Protein AF-A0A0Q0SBB6-F1 (afdb_monomer_lite)

Secondary structure (DSSP, 8-state):
-HHHHHHHHTT--S-HHHHHHHHHHHHHHHHHHHHHHHHHHHHHH-SSGGGTS---SSTTHHHHHHHHHHHHHHHHHHHHHHHHHHHHHHH--

Foldseek 3Di:
DVQLLVCVVVVVDDDPVVVLVVQLVVLLVVLLVVVVVLVVVQVVVPPPCPVPRPDPPDPCRSVVSSVVSSVCSVVCCVPCVVVVVVVSVVPPD

InterPro domains:
  IPR014509 Inner membrane protein YjdF-like [PF09997] (1-85)

Structure (mmCIF, N/CA/C/O backbone):
data_AF-A0A0Q0SBB6-F1
#
_entry.id   AF-A0A0Q0SBB6-F1
#
loop_
_atom_site.group_PDB
_atom_site.id
_atom_site.type_symbol
_atom_site.label_atom_id
_atom_site.label_alt_id
_atom_site.label_comp_id
_atom_site.label_asym_id
_atom_site.label_entity_id
_atom_site.label_seq_id
_atom_site.pdbx_PDB_ins_code
_atom_site.Cartn_x
_atom_site.Cartn_y
_atom_site.Cartn_z
_atom_site.occupancy
_atom_site.B_iso_or_equiv
_atom_site.auth_seq_id
_atom_site.auth_comp_id
_atom_site.auth_asym_id
_atom_site.auth_atom_id
_atom_site.pdbx_PDB_model_num
ATOM 1 N N . MET A 1 1 ? -5.112 4.192 2.957 1.00 85.56 1 MET A N 1
ATOM 2 C CA . MET A 1 1 ? -6.070 4.820 3.905 1.00 85.56 1 MET A CA 1
ATOM 3 C C . MET A 1 1 ? -7.112 5.730 3.244 1.00 85.56 1 MET A C 1
ATOM 5 O O . MET A 1 1 ? -8.218 5.806 3.764 1.00 85.56 1 MET A O 1
ATOM 9 N N . ILE A 1 2 ? -6.833 6.356 2.091 1.00 88.31 2 ILE A N 1
ATOM 10 C CA . ILE A 1 2 ? -7.812 7.202 1.369 1.00 88.31 2 ILE A CA 1
ATOM 11 C C . ILE A 1 2 ? -9.054 6.410 0.929 1.00 88.31 2 ILE A C 1
ATOM 13 O O . ILE A 1 2 ? -10.175 6.825 1.201 1.00 88.31 2 ILE A O 1
ATOM 17 N N . ILE A 1 3 ? -8.866 5.228 0.325 1.00 87.44 3 ILE A N 1
ATOM 18 C CA . ILE A 1 3 ? -9.975 4.333 -0.061 1.00 87.44 3 ILE A CA 1
ATOM 19 C C . ILE A 1 3 ? -10.859 4.022 1.153 1.00 87.44 3 ILE A C 1
ATOM 21 O O . ILE A 1 3 ? -12.082 4.098 1.072 1.00 87.44 3 ILE A O 1
ATOM 25 N N . ARG A 1 4 ? -10.234 3.752 2.308 1.00 88.69 4 ARG A N 1
ATOM 26 C CA . ARG A 1 4 ? -10.948 3.507 3.561 1.00 88.69 4 ARG A CA 1
ATOM 27 C C . ARG A 1 4 ? -11.825 4.700 3.958 1.00 88.69 4 ARG A C 1
ATOM 29 O O . ARG A 1 4 ? -12.987 4.532 4.306 1.00 88.69 4 ARG A O 1
ATOM 36 N N . GLU A 1 5 ? -11.287 5.911 3.868 1.00 88.94 5 GLU A N 1
ATOM 37 C CA . GLU A 1 5 ? -12.038 7.125 4.191 1.00 88.94 5 GLU A CA 1
ATOM 38 C C . GLU A 1 5 ? -13.244 7.327 3.272 1.00 88.94 5 GLU A C 1
ATOM 40 O O . GLU A 1 5 ? -14.357 7.556 3.748 1.00 88.94 5 GLU A O 1
ATOM 45 N N . LEU A 1 6 ? -13.029 7.211 1.958 1.00 87.56 6 LEU A N 1
ATOM 46 C CA . LEU A 1 6 ? -14.074 7.405 0.954 1.00 87.56 6 LEU A CA 1
ATOM 47 C C . LEU A 1 6 ? -15.250 6.458 1.185 1.00 87.56 6 LEU A C 1
ATOM 49 O O . LEU A 1 6 ? -16.401 6.885 1.142 1.00 87.56 6 LEU A O 1
ATOM 53 N N . PHE A 1 7 ? -14.970 5.191 1.476 1.00 85.62 7 PHE A N 1
ATOM 54 C CA . PHE A 1 7 ? -16.003 4.181 1.691 1.00 85.62 7 PHE A CA 1
ATOM 55 C C . PHE A 1 7 ? -16.801 4.412 2.977 1.00 85.62 7 PHE A C 1
ATOM 57 O O . PHE A 1 7 ? -18.021 4.242 2.959 1.00 85.62 7 PHE A O 1
ATOM 64 N N . ILE A 1 8 ? -16.140 4.832 4.065 1.00 86.62 8 ILE A N 1
ATOM 65 C CA . ILE A 1 8 ? -16.814 5.179 5.326 1.00 86.62 8 ILE A CA 1
ATOM 66 C C . ILE A 1 8 ? -17.734 6.383 5.107 1.00 86.62 8 ILE A C 1
ATOM 68 O O . ILE A 1 8 ? -18.924 6.310 5.410 1.00 86.62 8 ILE A O 1
ATOM 72 N N . ARG A 1 9 ? -17.225 7.463 4.499 1.00 85.38 9 ARG A N 1
ATOM 73 C CA . ARG A 1 9 ? -18.008 8.686 4.244 1.00 85.38 9 ARG A CA 1
ATOM 74 C C . ARG A 1 9 ? -19.178 8.456 3.285 1.00 85.38 9 ARG A C 1
ATOM 76 O O . ARG A 1 9 ? -20.237 9.053 3.447 1.00 85.38 9 ARG A O 1
ATOM 83 N N . LYS A 1 10 ? -19.006 7.593 2.282 1.00 86.50 10 LYS A N 1
ATOM 84 C CA . LYS A 1 10 ? -20.043 7.273 1.286 1.00 86.50 10 LYS A CA 1
ATOM 85 C C . LYS A 1 10 ? -20.991 6.147 1.722 1.00 86.50 10 LYS A C 1
ATOM 87 O O . LYS A 1 10 ? -21.890 5.819 0.956 1.00 86.50 10 LYS A O 1
ATOM 92 N N . LYS A 1 11 ? -20.822 5.577 2.927 1.00 82.38 11 LYS A N 1
ATOM 93 C CA . LYS A 1 11 ? -21.651 4.484 3.478 1.00 82.38 11 LYS A CA 1
ATOM 94 C C . LYS A 1 11 ? -21.807 3.301 2.508 1.00 82.38 11 LYS A C 1
ATOM 96 O O . LYS A 1 11 ? -22.890 2.745 2.365 1.00 82.38 11 LYS A O 1
ATOM 101 N N . VAL A 1 12 ? -20.722 2.929 1.822 1.00 78.69 12 VAL A N 1
ATOM 102 C CA . VAL A 1 12 ? -20.770 1.993 0.679 1.00 78.69 12 VAL A CA 1
ATOM 103 C C . VAL A 1 12 ? -21.094 0.553 1.108 1.00 78.69 12 VAL A C 1
ATOM 105 O O . VAL A 1 12 ? -21.679 -0.184 0.323 1.00 78.69 12 VAL A O 1
ATOM 108 N N . ILE A 1 13 ? -20.738 0.122 2.329 1.00 65.56 13 ILE A N 1
ATOM 109 C CA . ILE A 1 13 ? -20.921 -1.268 2.803 1.00 65.56 13 ILE A CA 1
ATOM 110 C C . ILE A 1 13 ? -21.155 -1.308 4.328 1.00 65.56 13 ILE A C 1
ATOM 112 O O . ILE A 1 13 ? -20.552 -0.534 5.066 1.00 65.56 13 ILE A O 1
ATOM 116 N N . SER A 1 14 ? -21.994 -2.243 4.804 1.00 68.56 14 SER A N 1
ATOM 117 C CA . SER A 1 14 ? -22.393 -2.388 6.221 1.00 68.56 14 SER A CA 1
ATOM 118 C C . SER A 1 14 ? -21.461 -3.247 7.101 1.00 68.56 14 SER A C 1
ATOM 120 O O . SER A 1 14 ? -21.542 -3.139 8.322 1.00 68.56 14 SER A O 1
ATOM 122 N N . ASN A 1 15 ? -20.614 -4.122 6.537 1.00 80.19 15 ASN A N 1
ATOM 123 C CA . ASN A 1 15 ? -19.746 -5.032 7.304 1.00 80.19 15 ASN A CA 1
ATOM 124 C C . ASN A 1 15 ? -18.271 -4.598 7.253 1.00 80.19 15 ASN A C 1
ATOM 126 O O . ASN A 1 15 ? -17.640 -4.600 6.195 1.00 80.19 15 ASN A O 1
ATOM 130 N N . GLN A 1 16 ? -17.707 -4.289 8.421 1.00 73.50 16 GLN A N 1
ATOM 131 C CA . GLN A 1 16 ? -16.361 -3.739 8.566 1.00 73.50 16 GLN A CA 1
ATOM 132 C C . GLN A 1 16 ? -15.231 -4.741 8.276 1.00 73.50 16 GLN A C 1
ATOM 134 O O . GLN A 1 16 ? -14.155 -4.341 7.836 1.00 73.50 16 GLN A O 1
ATOM 139 N N . SER A 1 17 ? -15.462 -6.042 8.472 1.00 77.06 17 SER A N 1
ATOM 140 C CA . SER A 1 17 ? -14.435 -7.059 8.203 1.00 77.06 17 SER A CA 1
ATOM 141 C C . SER A 1 17 ? -14.292 -7.324 6.700 1.00 77.06 17 SER A C 1
ATOM 143 O O . SER A 1 17 ? -13.186 -7.337 6.160 1.00 77.06 17 SER A O 1
ATO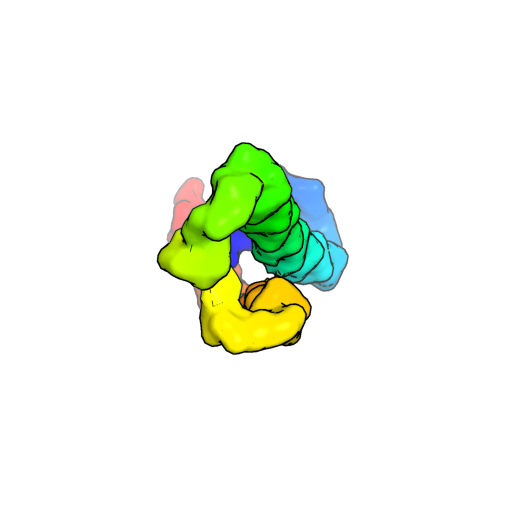M 145 N N . PHE A 1 18 ? -15.424 -7.409 5.992 1.00 83.88 18 PHE A N 1
ATOM 146 C CA . PHE A 1 18 ? -15.451 -7.513 4.528 1.00 83.88 18 PHE A CA 1
ATOM 147 C C . PHE A 1 18 ? -14.842 -6.272 3.854 1.00 83.88 18 PHE A C 1
ATOM 149 O O . PHE A 1 18 ? -14.170 -6.359 2.830 1.00 83.88 18 PHE A O 1
ATOM 156 N N . PHE A 1 19 ? -15.013 -5.111 4.480 1.00 84.75 19 PHE A N 1
ATOM 157 C CA . PHE A 1 19 ? -14.440 -3.858 4.018 1.00 84.75 19 PHE A CA 1
ATOM 158 C C . PHE A 1 19 ? -12.905 -3.827 4.060 1.00 84.75 19 PHE A C 1
ATOM 160 O O . PHE A 1 19 ? -12.270 -3.415 3.088 1.00 84.75 19 PHE A O 1
ATOM 167 N N . ASN A 1 20 ? -12.301 -4.301 5.151 1.00 88.75 20 ASN A N 1
ATOM 168 C CA . ASN A 1 20 ? -10.844 -4.380 5.261 1.00 88.75 20 ASN A CA 1
ATOM 169 C C . ASN A 1 20 ? -10.250 -5.303 4.187 1.00 88.75 20 ASN A C 1
ATOM 171 O O . ASN A 1 20 ? -9.230 -4.963 3.591 1.00 88.75 20 ASN A O 1
ATOM 175 N N . PHE A 1 21 ? -10.918 -6.422 3.892 1.00 90.19 21 PHE A N 1
ATOM 176 C CA . PHE A 1 21 ? -10.518 -7.329 2.816 1.00 90.19 21 PHE A CA 1
ATOM 177 C C . PHE A 1 21 ? -10.516 -6.635 1.446 1.00 90.19 21 PHE A C 1
ATOM 179 O O . PHE A 1 21 ? -9.509 -6.676 0.743 1.00 90.19 21 PHE A O 1
ATOM 186 N N . ILE A 1 22 ? -11.589 -5.911 1.103 1.00 91.25 22 ILE A N 1
ATOM 187 C CA . ILE A 1 22 ? -11.677 -5.164 -0.164 1.00 91.25 22 ILE A CA 1
ATOM 188 C C . ILE A 1 22 ? -10.546 -4.139 -0.292 1.00 91.25 22 ILE A C 1
ATOM 190 O O . ILE A 1 22 ? -9.961 -4.009 -1.363 1.00 91.25 22 ILE A O 1
ATOM 194 N N . ILE A 1 23 ? -10.209 -3.420 0.783 1.00 91.62 23 ILE A N 1
ATOM 195 C CA . ILE A 1 23 ? -9.117 -2.435 0.751 1.00 91.62 23 ILE A CA 1
ATOM 196 C C . ILE A 1 23 ? -7.783 -3.103 0.407 1.00 91.62 23 ILE A C 1
ATOM 198 O O . ILE A 1 23 ? -7.032 -2.569 -0.410 1.00 91.62 23 ILE A O 1
ATOM 202 N N . VAL A 1 24 ? -7.495 -4.262 1.005 1.00 94.19 24 VAL A N 1
ATOM 203 C CA . VAL A 1 24 ? -6.277 -5.028 0.705 1.00 94.19 24 VAL A CA 1
ATOM 204 C C . VAL A 1 24 ? -6.285 -5.495 -0.751 1.00 94.19 24 VAL A C 1
ATOM 206 O O . VAL A 1 24 ? -5.291 -5.298 -1.446 1.00 94.19 24 VAL A O 1
ATOM 209 N N . CYS A 1 25 ? -7.412 -6.014 -1.250 1.00 94.06 25 CYS A N 1
ATOM 210 C CA . CYS A 1 25 ? -7.551 -6.410 -2.654 1.00 94.06 25 CYS A CA 1
ATOM 211 C C . CYS A 1 25 ? -7.327 -5.244 -3.622 1.00 94.06 25 CYS A C 1
ATOM 213 O O . CYS A 1 25 ? -6.645 -5.419 -4.623 1.00 94.06 25 CYS A O 1
ATOM 215 N N . ILE A 1 26 ? -7.863 -4.055 -3.329 1.00 93.31 26 ILE A N 1
ATOM 216 C CA . ILE A 1 26 ? -7.651 -2.873 -4.175 1.00 93.31 26 ILE A CA 1
ATOM 217 C C . ILE A 1 26 ? -6.172 -2.468 -4.167 1.00 93.31 26 ILE A C 1
ATOM 219 O O . ILE A 1 26 ? -5.629 -2.151 -5.220 1.00 93.31 26 ILE A O 1
ATOM 223 N N . CYS A 1 27 ? -5.504 -2.500 -3.010 1.00 94.75 27 CYS A N 1
ATOM 224 C CA . CYS A 1 27 ? -4.079 -2.175 -2.928 1.00 94.75 27 CYS A CA 1
ATOM 225 C C . CYS A 1 27 ? -3.225 -3.145 -3.757 1.00 94.75 27 CYS A C 1
ATOM 227 O O . CYS A 1 27 ? -2.358 -2.709 -4.510 1.00 94.75 27 CYS A O 1
ATOM 229 N N . LEU A 1 28 ? -3.512 -4.446 -3.656 1.00 94.38 28 LEU A N 1
ATOM 230 C CA . LEU A 1 28 ? -2.850 -5.473 -4.455 1.00 94.38 28 LEU A CA 1
ATOM 231 C C . LEU A 1 28 ? -3.143 -5.303 -5.951 1.00 94.38 28 LEU A C 1
ATOM 233 O O . LEU A 1 28 ? -2.231 -5.395 -6.761 1.00 94.38 28 LEU A O 1
ATOM 237 N N . ALA A 1 29 ? -4.391 -5.009 -6.324 1.00 95.12 29 ALA A N 1
ATOM 238 C CA . ALA A 1 29 ? -4.773 -4.795 -7.717 1.00 95.12 29 ALA A CA 1
ATOM 239 C C . ALA A 1 29 ? -4.061 -3.584 -8.337 1.00 95.12 29 ALA A C 1
ATOM 241 O O . ALA A 1 29 ? -3.671 -3.645 -9.497 1.00 95.12 29 ALA A O 1
ATOM 242 N N . ILE A 1 30 ? -3.863 -2.502 -7.573 1.00 93.69 30 ILE A N 1
ATOM 243 C CA . ILE A 1 30 ? -3.097 -1.333 -8.029 1.00 93.69 30 ILE A CA 1
ATOM 244 C C . ILE A 1 30 ? -1.627 -1.705 -8.251 1.00 93.69 30 ILE A C 1
ATOM 246 O O . ILE A 1 30 ? -1.077 -1.350 -9.289 1.00 93.69 30 ILE A O 1
ATOM 250 N N . SER A 1 31 ? -1.012 -2.437 -7.315 1.00 93.19 31 SER A N 1
ATOM 251 C CA . SER A 1 31 ? 0.366 -2.922 -7.468 1.00 93.19 31 SER A CA 1
ATOM 252 C C . SER A 1 31 ? 0.498 -3.828 -8.697 1.00 93.19 31 SER A C 1
ATOM 254 O O . SER A 1 31 ? 1.290 -3.531 -9.580 1.00 93.19 31 SER A O 1
ATOM 256 N N . ALA A 1 32 ? -0.363 -4.838 -8.843 1.00 93.31 32 ALA A N 1
ATOM 257 C CA . ALA A 1 32 ? -0.354 -5.731 -10.002 1.00 93.31 32 ALA A CA 1
ATOM 258 C C . ALA A 1 32 ? -0.617 -5.005 -11.337 1.00 93.31 32 ALA A C 1
ATOM 260 O O . ALA A 1 32 ? -0.058 -5.370 -12.367 1.00 93.31 32 ALA A O 1
ATOM 261 N N . ALA A 1 33 ? -1.467 -3.973 -11.344 1.00 94.00 33 ALA A N 1
ATOM 262 C CA . ALA A 1 33 ? -1.712 -3.174 -12.541 1.00 94.00 33 ALA A CA 1
ATOM 263 C C . ALA A 1 33 ? -0.469 -2.384 -12.971 1.00 94.00 33 ALA A C 1
ATOM 265 O O . ALA A 1 33 ? -0.227 -2.257 -14.168 1.00 94.00 33 ALA A O 1
ATOM 266 N N . TYR A 1 34 ? 0.310 -1.876 -12.013 1.00 89.31 34 TYR A N 1
ATOM 267 C CA . TYR A 1 34 ? 1.574 -1.203 -12.298 1.00 89.31 34 TYR A CA 1
ATOM 268 C C . TYR A 1 34 ? 2.582 -2.176 -12.933 1.00 89.31 34 TYR A C 1
ATOM 270 O O . TYR A 1 34 ? 3.099 -1.882 -14.007 1.00 89.31 34 TYR A O 1
ATOM 278 N N . GLU A 1 35 ? 2.720 -3.388 -12.383 1.00 88.69 35 GLU A N 1
ATOM 279 C CA . GLU A 1 35 ? 3.553 -4.455 -12.968 1.00 88.69 35 GLU A CA 1
ATOM 280 C C . GLU A 1 35 ? 3.142 -4.817 -14.403 1.00 88.69 35 GLU A C 1
ATOM 282 O O . GLU A 1 35 ? 3.983 -5.006 -15.282 1.00 88.69 35 GLU A O 1
ATOM 287 N N . PHE A 1 36 ? 1.836 -4.890 -14.687 1.00 88.56 36 PHE A N 1
ATOM 288 C CA . PHE A 1 36 ? 1.366 -5.148 -16.052 1.00 88.56 36 PHE A CA 1
ATOM 289 C C . PHE A 1 36 ? 1.714 -4.021 -17.026 1.00 88.56 36 PHE A C 1
ATOM 291 O O . PHE A 1 36 ? 1.963 -4.299 -18.201 1.00 88.56 36 PHE A O 1
ATOM 298 N N . ILE A 1 37 ? 1.740 -2.769 -16.565 1.00 87.62 37 ILE A N 1
ATOM 299 C CA . ILE A 1 37 ? 2.173 -1.634 -17.386 1.00 87.62 37 ILE A CA 1
ATOM 300 C C . ILE A 1 37 ? 3.669 -1.753 -17.678 1.00 87.62 37 ILE A C 1
ATOM 302 O O . ILE A 1 37 ? 4.061 -1.609 -18.835 1.00 87.62 37 ILE A O 1
ATOM 306 N N . GLU A 1 38 ? 4.491 -2.065 -16.676 1.00 83.50 38 GLU A N 1
ATOM 307 C CA . GLU A 1 38 ? 5.932 -2.258 -16.871 1.00 83.50 38 GLU A CA 1
ATOM 308 C C . GLU A 1 38 ? 6.228 -3.412 -17.835 1.00 83.50 38 GLU A C 1
ATOM 310 O O . GLU A 1 38 ? 7.014 -3.257 -18.773 1.00 83.50 38 GLU A O 1
ATOM 315 N N . TRP A 1 39 ? 5.523 -4.536 -17.685 1.00 81.44 39 TRP A N 1
ATOM 316 C CA . TRP A 1 39 ? 5.614 -5.667 -18.607 1.00 81.44 39 TRP A CA 1
ATOM 317 C C . TRP A 1 39 ? 5.223 -5.285 -20.042 1.00 81.44 39 TRP A C 1
ATOM 319 O O . TRP A 1 39 ? 5.919 -5.636 -20.997 1.00 81.44 39 TRP A O 1
ATOM 329 N N . PHE A 1 40 ? 4.139 -4.524 -20.212 1.00 84.94 40 PHE A N 1
ATOM 330 C CA . PHE A 1 40 ? 3.701 -4.061 -21.527 1.00 84.94 40 PHE A CA 1
ATOM 331 C C . PHE A 1 40 ? 4.726 -3.122 -22.183 1.00 84.94 40 PHE A C 1
ATOM 333 O O . PHE A 1 40 ? 5.047 -3.287 -23.361 1.00 84.94 40 PHE A O 1
ATOM 340 N N . VAL A 1 41 ? 5.272 -2.164 -21.427 1.00 82.81 41 VAL A N 1
ATOM 341 C CA . VAL A 1 41 ? 6.306 -1.230 -21.906 1.00 82.81 41 VAL A CA 1
ATOM 342 C C . VAL A 1 41 ? 7.591 -1.972 -22.280 1.00 82.81 41 VAL A C 1
ATOM 344 O O . VAL A 1 41 ? 8.199 -1.657 -23.306 1.00 82.81 41 VAL A O 1
ATOM 347 N N . SER A 1 42 ? 7.971 -2.987 -21.499 1.00 77.38 42 SER A N 1
ATOM 348 C CA . SER A 1 42 ? 9.126 -3.846 -21.777 1.00 77.38 42 SER A CA 1
ATOM 349 C C . SER A 1 42 ? 9.005 -4.537 -23.138 1.00 77.38 42 SER A C 1
ATOM 351 O O . SER A 1 42 ? 9.910 -4.429 -23.967 1.00 77.38 42 SER A O 1
ATOM 353 N N . ILE A 1 43 ? 7.852 -5.155 -23.420 1.00 81.75 43 ILE A N 1
ATOM 354 C CA . ILE A 1 43 ? 7.588 -5.797 -24.717 1.00 81.75 43 ILE A CA 1
ATOM 355 C C . ILE A 1 43 ? 7.570 -4.768 -25.854 1.00 81.75 43 ILE A C 1
ATOM 357 O O . ILE A 1 43 ? 8.091 -5.035 -26.935 1.00 81.75 43 ILE A O 1
ATOM 361 N N . ALA A 1 44 ? 6.976 -3.594 -25.629 1.00 82.44 44 ALA A N 1
ATOM 362 C CA . ALA A 1 44 ? 6.811 -2.576 -26.664 1.00 82.44 44 ALA A CA 1
ATOM 363 C C . ALA A 1 44 ? 8.128 -1.897 -27.089 1.00 82.44 44 ALA A C 1
ATOM 365 O O . ALA A 1 44 ? 8.207 -1.396 -28.210 1.00 82.44 44 ALA A O 1
ATOM 366 N N . THR A 1 45 ? 9.144 -1.861 -26.218 1.00 76.00 45 THR A N 1
ATOM 367 C CA . THR A 1 45 ? 10.353 -1.040 -26.430 1.00 76.00 45 THR A CA 1
ATOM 368 C C . THR A 1 45 ? 11.534 -1.809 -27.034 1.00 76.00 45 THR A C 1
ATOM 370 O O . THR A 1 45 ? 12.428 -1.158 -27.554 1.00 76.00 45 THR A O 1
ATOM 373 N N . GLY A 1 46 ? 11.522 -3.151 -27.028 1.00 62.94 46 GLY A N 1
ATOM 374 C CA . GLY A 1 46 ? 12.398 -4.032 -27.827 1.00 62.94 46 GLY A CA 1
ATOM 375 C C . GLY A 1 46 ? 13.911 -3.721 -27.826 1.00 62.94 46 GLY A C 1
ATOM 376 O O . GLY A 1 46 ? 14.368 -2.801 -28.493 1.00 62.94 46 GLY A O 1
ATOM 377 N N . ASP A 1 47 ? 14.707 -4.553 -27.147 1.00 54.12 47 ASP A N 1
ATOM 378 C CA . ASP A 1 47 ? 16.191 -4.591 -27.137 1.00 54.12 47 ASP A CA 1
ATOM 379 C C . ASP A 1 47 ? 16.972 -3.475 -26.405 1.00 54.12 47 ASP A C 1
ATOM 381 O O . ASP A 1 47 ? 18.166 -3.640 -26.166 1.00 54.12 47 ASP A O 1
ATOM 385 N N . GLY A 1 48 ? 16.345 -2.379 -25.962 1.00 51.00 48 GLY A N 1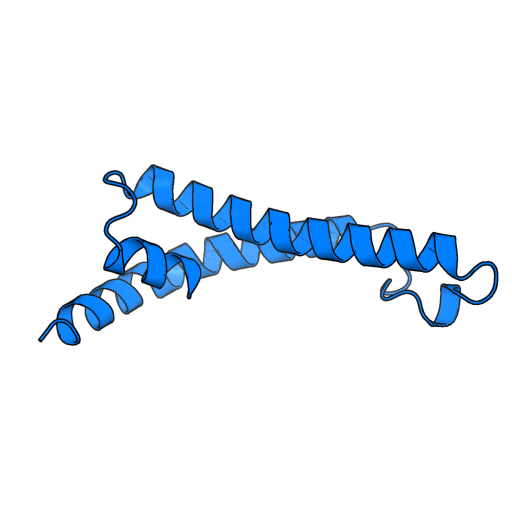
ATOM 386 C CA . GLY A 1 48 ? 16.998 -1.349 -25.118 1.00 51.00 48 GLY A CA 1
ATOM 387 C C . GLY A 1 48 ? 16.532 -1.307 -23.655 1.00 51.00 48 GLY A C 1
ATOM 388 O O . GLY A 1 48 ? 16.976 -0.459 -22.880 1.00 51.00 48 GLY A O 1
ATOM 389 N N . GLY A 1 49 ? 15.587 -2.178 -23.296 1.00 47.59 49 GLY A N 1
ATOM 390 C CA . GLY A 1 49 ? 14.746 -2.038 -22.109 1.00 47.59 49 GLY A CA 1
ATOM 391 C C . GLY A 1 49 ? 15.393 -2.426 -20.783 1.00 47.59 49 GLY A C 1
ATOM 392 O O . GLY A 1 49 ? 14.936 -1.931 -19.765 1.00 47.59 49 GLY A O 1
ATOM 393 N N . ASP A 1 50 ? 16.451 -3.239 -20.750 1.00 49.75 50 ASP A N 1
ATOM 394 C CA . ASP A 1 50 ? 17.039 -3.713 -19.479 1.00 49.75 50 ASP A CA 1
ATOM 395 C C . ASP A 1 50 ? 17.604 -2.577 -18.605 1.00 49.75 50 ASP A C 1
ATOM 397 O O . ASP A 1 50 ? 17.728 -2.726 -17.393 1.00 49.75 50 ASP A O 1
ATOM 401 N N . ALA A 1 51 ? 17.909 -1.418 -19.203 1.00 49.19 51 ALA A N 1
ATOM 402 C CA . ALA A 1 51 ? 18.382 -0.222 -18.499 1.00 49.19 51 ALA A CA 1
ATOM 403 C C . ALA A 1 51 ? 17.265 0.790 -18.152 1.00 49.19 51 ALA A C 1
ATOM 405 O O . ALA A 1 51 ? 17.534 1.789 -17.486 1.00 49.19 51 ALA A O 1
ATOM 406 N N . PHE A 1 52 ? 16.031 0.551 -18.612 1.00 46.28 52 PHE A N 1
ATOM 407 C CA . PHE A 1 52 ? 14.849 1.404 -18.397 1.00 46.28 52 PHE A CA 1
ATOM 408 C C . PHE A 1 52 ? 13.638 0.634 -17.841 1.00 46.28 52 PHE A C 1
ATOM 410 O O . PHE A 1 52 ? 12.560 1.204 -17.682 1.00 46.28 52 PHE A O 1
ATOM 417 N N . LEU A 1 53 ? 13.794 -0.661 -17.572 1.00 50.88 53 LEU A N 1
ATOM 418 C CA . LEU A 1 53 ? 12.833 -1.492 -16.868 1.00 50.88 53 LEU A CA 1
ATOM 419 C C . LEU A 1 53 ? 12.920 -1.121 -15.384 1.00 50.88 53 LEU A C 1
ATOM 421 O O . LEU A 1 53 ? 13.993 -1.200 -14.791 1.00 50.88 53 LEU A O 1
ATOM 425 N N . GLY A 1 54 ? 11.792 -0.740 -14.781 1.00 54.31 54 GLY A N 1
ATOM 426 C CA . GLY A 1 54 ? 11.658 -0.476 -13.341 1.00 54.31 54 GLY A CA 1
ATOM 427 C C . GLY A 1 54 ? 12.032 -1.658 -12.439 1.00 54.31 54 GLY A C 1
ATOM 428 O O . GLY A 1 54 ? 12.043 -1.510 -11.220 1.00 54.31 54 GLY A O 1
ATOM 429 N N . THR A 1 55 ? 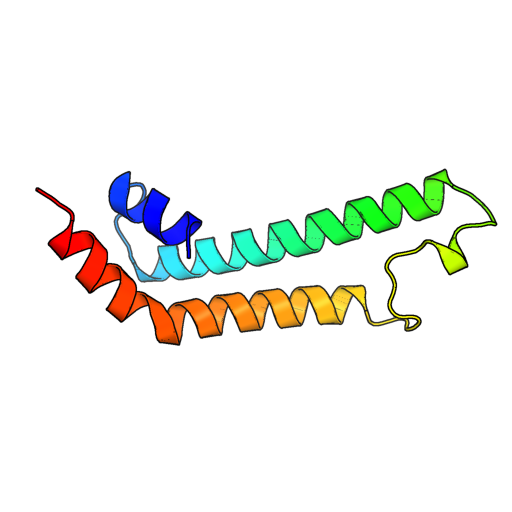12.421 -2.790 -13.032 1.00 59.41 55 THR A N 1
ATOM 430 C CA . THR A 1 55 ? 12.967 -3.950 -12.345 1.00 59.41 55 THR A CA 1
ATOM 431 C C . THR A 1 55 ? 14.237 -3.589 -11.585 1.00 59.41 55 THR A C 1
ATOM 433 O O . THR A 1 55 ? 15.232 -3.153 -12.168 1.00 59.41 55 THR A O 1
ATOM 436 N N . GLN A 1 56 ? 14.261 -3.887 -10.292 1.00 65.00 56 GLN A N 1
ATOM 437 C CA . GLN A 1 56 ? 15.405 -3.704 -9.395 1.00 65.00 56 GLN A CA 1
ATOM 438 C C . GLN A 1 56 ? 16.566 -4.692 -9.663 1.00 65.00 56 GLN A C 1
ATOM 440 O O . GLN A 1 56 ? 17.386 -4.969 -8.787 1.00 65.00 56 GLN A O 1
ATOM 445 N N . GLY A 1 57 ? 16.647 -5.260 -10.870 1.00 68.88 57 GLY A N 1
ATOM 446 C CA . GLY A 1 57 ? 17.729 -6.146 -11.298 1.00 68.88 57 GLY A CA 1
ATOM 447 C C . GLY A 1 57 ? 17.640 -7.589 -10.787 1.00 68.88 57 GLY A C 1
ATOM 448 O O . GLY A 1 57 ? 18.647 -8.296 -10.819 1.00 68.88 57 GLY A O 1
ATOM 449 N N . TYR A 1 58 ? 16.474 -8.058 -10.321 1.00 75.69 58 TYR A N 1
ATOM 450 C CA . TYR A 1 58 ? 16.274 -9.461 -9.931 1.00 75.69 58 TYR A CA 1
ATOM 451 C C . TYR A 1 58 ? 14.892 -10.011 -10.321 1.00 75.69 58 TYR A C 1
ATOM 453 O O . TYR A 1 58 ? 13.912 -9.286 -10.432 1.00 75.69 58 TYR A O 1
ATOM 461 N N . VAL A 1 59 ? 14.817 -11.334 -10.517 1.00 78.56 59 VAL A N 1
ATOM 462 C CA . VAL A 1 59 ? 13.650 -12.042 -11.097 1.00 78.56 59 VAL A CA 1
ATOM 463 C C . VAL A 1 59 ? 12.383 -11.942 -10.239 1.00 78.56 59 VAL A C 1
ATOM 465 O O . VAL A 1 59 ? 11.278 -12.070 -10.759 1.00 78.56 59 VAL A O 1
ATOM 468 N N . TRP A 1 60 ? 12.543 -11.733 -8.930 1.00 81.00 60 TRP A N 1
ATOM 469 C CA . TRP A 1 60 ? 11.441 -11.769 -7.965 1.00 81.00 60 TRP A CA 1
ATOM 470 C C . TRP A 1 60 ? 10.842 -10.398 -7.637 1.00 81.00 60 TRP A C 1
ATOM 472 O O . TRP A 1 60 ? 10.073 -10.287 -6.683 1.00 81.00 60 TRP A O 1
ATOM 482 N N . ASP A 1 61 ? 11.218 -9.357 -8.376 1.00 84.25 61 ASP A N 1
ATOM 483 C CA . ASP A 1 61 ? 10.873 -7.975 -8.044 1.00 84.25 61 ASP A CA 1
ATOM 484 C C . ASP A 1 61 ? 9.359 -7.754 -8.016 1.00 84.25 61 ASP A C 1
ATOM 486 O O . ASP A 1 61 ? 8.790 -7.443 -6.972 1.00 84.25 61 ASP A O 1
ATOM 490 N N . THR A 1 62 ? 8.691 -8.146 -9.100 1.00 86.75 62 THR A N 1
ATOM 491 C CA . THR A 1 62 ? 7.231 -8.060 -9.244 1.00 86.75 62 THR A CA 1
ATOM 492 C C . THR A 1 62 ? 6.469 -8.770 -8.110 1.00 86.75 62 THR A C 1
ATOM 494 O O . THR A 1 62 ? 5.504 -8.241 -7.553 1.00 86.75 62 THR A O 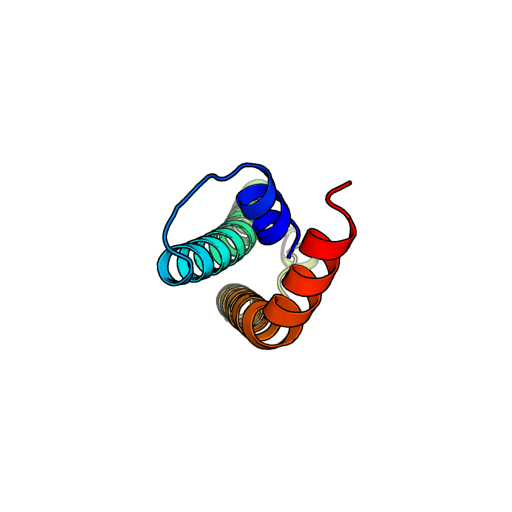1
ATOM 497 N N . GLN A 1 63 ? 6.896 -9.979 -7.708 1.00 90.38 63 GLN A N 1
ATOM 498 C CA . GLN A 1 63 ? 6.253 -10.712 -6.611 1.00 90.38 63 GLN A CA 1
ATOM 499 C C . GLN A 1 63 ? 6.522 -10.050 -5.260 1.00 90.38 63 GLN A C 1
ATOM 501 O O . GLN A 1 63 ? 5.648 -10.053 -4.389 1.00 90.38 63 GLN A O 1
ATOM 506 N N . SER A 1 64 ? 7.723 -9.505 -5.084 1.00 91.00 64 SER A N 1
ATOM 507 C CA . SER A 1 64 ? 8.139 -8.837 -3.855 1.00 91.00 64 SER A CA 1
ATOM 508 C C . SER A 1 64 ? 7.360 -7.538 -3.665 1.00 91.00 64 SER A C 1
ATOM 510 O O . SER A 1 64 ? 6.832 -7.314 -2.577 1.00 91.00 64 SER A O 1
ATOM 512 N N . ASP A 1 65 ? 7.165 -6.752 -4.721 1.00 90.50 65 ASP A N 1
ATOM 513 C CA . ASP A 1 65 ? 6.384 -5.514 -4.690 1.00 90.50 65 ASP A CA 1
ATOM 514 C C . ASP A 1 65 ? 4.920 -5.761 -4.339 1.00 90.50 65 ASP A C 1
ATOM 516 O O . ASP A 1 65 ? 4.380 -5.139 -3.417 1.00 90.50 65 ASP A O 1
ATOM 520 N N . MET A 1 66 ? 4.288 -6.751 -4.974 1.00 93.50 66 MET A N 1
ATOM 521 C CA . MET A 1 66 ? 2.921 -7.156 -4.637 1.00 93.50 66 MET A CA 1
ATOM 522 C C . MET A 1 66 ? 2.794 -7.643 -3.182 1.00 93.50 66 MET A C 1
ATOM 524 O O . MET A 1 66 ? 1.806 -7.341 -2.493 1.00 93.50 66 MET A O 1
ATOM 528 N N . LEU A 1 67 ? 3.794 -8.374 -2.676 1.00 94.19 67 LEU A N 1
ATOM 529 C CA . LEU A 1 67 ? 3.837 -8.835 -1.288 1.00 94.19 67 LEU A CA 1
ATOM 530 C C . LEU A 1 67 ? 3.988 -7.658 -0.314 1.00 94.19 67 LEU A C 1
ATOM 532 O O . LEU A 1 67 ? 3.218 -7.553 0.645 1.00 94.19 67 LEU A O 1
ATOM 536 N N . PHE A 1 68 ? 4.929 -6.748 -0.567 1.00 94.31 68 PHE A N 1
ATOM 537 C CA . PHE A 1 68 ? 5.145 -5.568 0.266 1.00 94.31 68 PHE A CA 1
ATOM 538 C C . PHE A 1 68 ? 3.949 -4.617 0.234 1.00 94.31 68 PHE A C 1
ATOM 540 O O . PHE A 1 68 ? 3.558 -4.114 1.288 1.00 94.31 68 PHE A O 1
ATOM 547 N N . ALA A 1 69 ? 3.292 -4.440 -0.915 1.00 94.12 69 ALA A N 1
ATOM 548 C CA . ALA A 1 69 ? 2.044 -3.689 -1.023 1.00 94.12 69 ALA A CA 1
ATOM 549 C C . ALA A 1 69 ? 0.939 -4.308 -0.151 1.00 94.12 69 ALA A C 1
ATOM 551 O O . ALA A 1 69 ? 0.238 -3.600 0.577 1.00 94.12 69 ALA A O 1
ATOM 552 N N . THR A 1 70 ? 0.819 -5.637 -0.156 1.00 94.2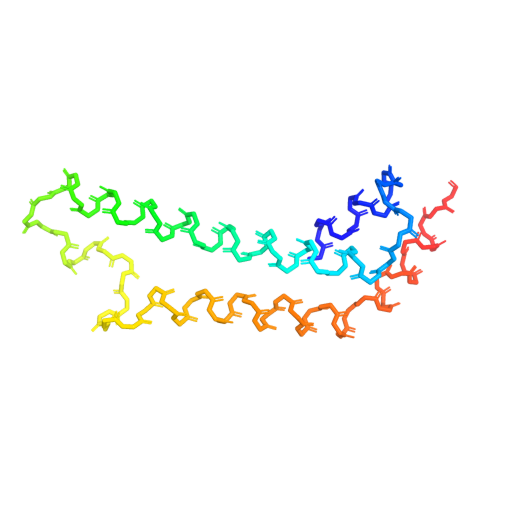5 70 THR A N 1
ATOM 553 C CA . THR A 1 70 ? -0.160 -6.364 0.666 1.00 94.25 70 THR A CA 1
ATOM 554 C C . THR A 1 70 ? 0.139 -6.223 2.161 1.00 94.25 70 THR A C 1
ATOM 556 O O . THR A 1 70 ? -0.753 -5.889 2.945 1.00 94.25 70 THR A O 1
ATOM 559 N N . ILE A 1 71 ? 1.396 -6.415 2.573 1.00 96.38 71 ILE A N 1
ATOM 560 C CA . ILE A 1 71 ? 1.832 -6.238 3.966 1.00 96.38 71 ILE A CA 1
ATOM 561 C C . ILE A 1 71 ? 1.622 -4.785 4.407 1.00 96.38 71 ILE A C 1
ATOM 563 O O . ILE A 1 71 ? 1.094 -4.542 5.493 1.00 96.38 71 ILE A O 1
ATOM 567 N N . GLY A 1 72 ? 1.973 -3.814 3.565 1.00 94.88 72 GLY A N 1
ATOM 568 C CA . GLY A 1 72 ? 1.755 -2.388 3.802 1.00 94.88 72 GLY A CA 1
ATOM 569 C C . GLY A 1 72 ? 0.276 -2.047 3.993 1.00 94.88 72 GLY A C 1
ATOM 570 O O . GLY A 1 72 ? -0.086 -1.322 4.921 1.00 94.88 72 GLY A O 1
ATOM 571 N N . ALA A 1 73 ? -0.607 -2.627 3.179 1.00 94.12 73 ALA A N 1
ATOM 572 C CA . ALA A 1 73 ? -2.049 -2.453 3.325 1.00 94.12 73 ALA A CA 1
ATOM 573 C C . ALA A 1 73 ? -2.565 -3.030 4.653 1.00 94.12 73 ALA A C 1
ATOM 575 O O . ALA A 1 73 ? -3.294 -2.351 5.379 1.00 94.12 73 ALA A O 1
ATOM 576 N N . ILE A 1 74 ? -2.160 -4.255 5.002 1.00 94.69 74 ILE A N 1
ATOM 577 C CA . ILE A 1 74 ? -2.570 -4.924 6.246 1.00 94.69 74 ILE A CA 1
ATOM 578 C C . ILE A 1 74 ? -2.053 -4.164 7.471 1.00 94.69 74 ILE A C 1
ATOM 580 O O . ILE A 1 74 ? -2.823 -3.845 8.378 1.00 94.69 74 ILE A O 1
ATOM 584 N N . THR A 1 75 ? -0.762 -3.832 7.498 1.00 95.50 75 THR A N 1
ATOM 585 C CA . THR A 1 75 ? -0.144 -3.081 8.602 1.00 95.50 75 THR A CA 1
ATOM 586 C C . THR A 1 75 ? -0.764 -1.695 8.742 1.00 95.50 75 THR A C 1
ATOM 588 O O . THR A 1 75 ? -1.109 -1.289 9.852 1.00 95.50 75 THR A O 1
ATOM 591 N N . GLY A 1 76 ? -1.014 -1.004 7.627 1.00 93.25 76 GLY A N 1
ATOM 592 C CA . GLY A 1 76 ? -1.712 0.276 7.608 1.00 93.25 76 GLY A CA 1
ATOM 593 C C . GLY A 1 76 ? -3.112 0.191 8.221 1.00 93.25 76 GLY A C 1
ATOM 594 O O . GLY A 1 76 ? -3.485 1.028 9.045 1.00 93.25 76 GLY A O 1
ATOM 595 N N . LEU A 1 77 ? -3.873 -0.855 7.885 1.00 92.12 77 LEU A N 1
ATOM 596 C CA . LEU A 1 77 ? -5.185 -1.103 8.478 1.00 92.12 77 LEU A CA 1
ATOM 597 C C . LEU A 1 77 ? -5.090 -1.397 9.979 1.00 92.12 77 LEU A C 1
ATOM 599 O O . LEU A 1 77 ? -5.859 -0.826 10.750 1.00 92.12 77 LEU A O 1
ATOM 603 N N . ILE A 1 78 ? -4.154 -2.236 10.418 1.00 92.94 78 ILE A N 1
ATOM 604 C CA . ILE A 1 78 ? -4.014 -2.595 11.837 1.00 92.94 78 ILE A CA 1
ATOM 605 C C . ILE A 1 78 ? -3.626 -1.373 12.680 1.00 92.94 78 ILE A C 1
ATOM 607 O O . ILE A 1 78 ? -4.220 -1.136 13.734 1.00 92.94 78 ILE A O 1
ATOM 611 N N . LEU A 1 79 ? -2.658 -0.581 12.212 1.00 94.19 79 LEU A N 1
ATOM 612 C CA . LEU A 1 79 ? -2.092 0.530 12.977 1.00 94.19 79 LEU A CA 1
ATOM 613 C C . LEU A 1 79 ? -2.978 1.779 12.941 1.00 94.19 79 LEU A C 1
ATOM 615 O O . LEU A 1 79 ? -3.209 2.407 13.975 1.00 94.19 79 LEU A O 1
ATOM 619 N N . PHE A 1 80 ? -3.501 2.142 11.767 1.00 92.88 80 PHE A N 1
ATOM 620 C CA . PHE A 1 80 ? -4.114 3.456 11.568 1.00 92.88 80 PHE A CA 1
ATOM 621 C C . PHE A 1 80 ? -5.646 3.450 11.548 1.00 92.88 80 PHE A C 1
ATOM 623 O O . PHE A 1 80 ? -6.232 4.523 11.684 1.00 92.88 80 PHE A O 1
ATOM 630 N N . SER A 1 81 ? -6.327 2.298 11.444 1.00 89.62 81 SER A N 1
ATOM 631 C CA . SER A 1 81 ? -7.804 2.278 11.368 1.00 89.62 81 SER A CA 1
ATOM 632 C C . SER A 1 81 ? -8.469 2.949 12.571 1.00 89.62 81 SER A C 1
ATOM 634 O O . SER A 1 81 ? -9.337 3.798 12.394 1.00 89.62 81 SER A O 1
ATOM 636 N N . LYS A 1 82 ? -8.015 2.643 13.795 1.00 88.50 82 LYS A N 1
ATOM 637 C CA . LYS A 1 82 ? -8.586 3.226 15.025 1.00 88.50 82 LYS A CA 1
ATOM 638 C C . LYS A 1 82 ? -8.369 4.736 15.115 1.00 88.50 82 LYS A C 1
ATOM 640 O O . LYS A 1 82 ? -9.216 5.453 15.639 1.00 88.50 82 LYS A O 1
ATOM 645 N N . ILE A 1 83 ? -7.215 5.210 14.648 1.00 92.25 83 ILE A N 1
ATOM 646 C CA . ILE A 1 83 ? -6.881 6.637 14.634 1.00 92.25 83 ILE A CA 1
ATOM 647 C C . ILE A 1 83 ? -7.775 7.347 13.619 1.00 92.25 83 ILE A C 1
ATOM 649 O O . ILE A 1 83 ? -8.403 8.349 13.950 1.00 92.25 83 ILE A O 1
ATOM 653 N N . GLN A 1 84 ? -7.888 6.790 12.413 1.00 89.69 84 GLN A N 1
ATOM 654 C CA . GLN A 1 84 ? -8.724 7.339 11.356 1.00 89.69 84 GLN A CA 1
ATOM 655 C C . GLN A 1 84 ? -10.197 7.423 11.777 1.00 89.69 84 GLN A C 1
ATOM 657 O O . GLN A 1 84 ? -10.822 8.454 11.558 1.00 89.69 84 GLN A O 1
ATOM 662 N N . ASP A 1 85 ? -10.733 6.397 12.442 1.00 88.19 85 ASP A N 1
ATOM 663 C CA . A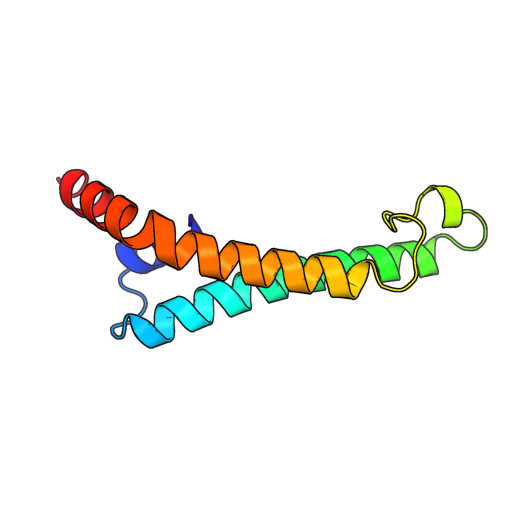SP A 1 85 ? -12.123 6.397 12.921 1.00 88.19 85 ASP A CA 1
ATOM 664 C C . ASP A 1 85 ? -12.393 7.536 13.913 1.00 88.19 85 ASP A C 1
ATOM 666 O O . ASP A 1 85 ? -13.410 8.221 13.802 1.00 88.19 85 ASP A O 1
ATOM 670 N N . LYS A 1 86 ? -11.451 7.807 14.828 1.00 89.06 86 LYS A N 1
ATOM 671 C CA . LYS A 1 86 ? -11.547 8.947 15.755 1.00 89.06 86 LYS A CA 1
ATOM 672 C C . LYS A 1 86 ? -11.560 10.289 15.024 1.00 89.06 86 LYS A C 1
ATOM 674 O O . LYS A 1 86 ? -12.288 11.191 15.427 1.00 89.06 86 LYS A O 1
ATOM 679 N N . PHE A 1 87 ? -10.746 10.442 13.979 1.00 89.75 87 PHE A N 1
ATOM 680 C CA . PHE A 1 87 ? -10.698 11.684 13.206 1.00 89.75 87 PHE A CA 1
ATOM 681 C C . PHE A 1 87 ? -11.945 11.884 12.347 1.00 89.75 87 PHE A C 1
ATOM 683 O O . PHE A 1 87 ? -12.452 12.999 12.300 1.00 89.75 87 PHE A O 1
ATOM 690 N N . ILE A 1 88 ? -12.468 10.824 11.725 1.00 86.94 88 ILE A N 1
ATOM 691 C CA . ILE A 1 88 ? -13.703 10.899 10.933 1.00 86.94 88 ILE A CA 1
ATOM 692 C C . ILE A 1 88 ? -14.871 11.343 11.826 1.00 86.94 88 ILE A C 1
ATOM 694 O O . ILE A 1 88 ? -15.522 12.330 11.505 1.00 86.94 88 ILE A O 1
ATOM 698 N N . GLN A 1 89 ? -15.050 10.722 12.999 1.00 85.00 89 GLN A N 1
ATOM 699 C CA . GLN A 1 89 ? -16.106 11.099 13.953 1.00 85.00 89 GLN A CA 1
ATOM 700 C C . GLN A 1 89 ? -15.991 12.542 14.466 1.00 85.00 89 GLN A C 1
ATOM 702 O O . GLN A 1 89 ? -16.993 13.148 14.823 1.00 85.00 89 GLN A O 1
ATOM 707 N N . LYS A 1 90 ? -14.773 13.091 14.537 1.00 85.94 90 LYS A N 1
ATOM 708 C CA . LYS A 1 90 ? -14.531 14.460 15.012 1.00 85.94 90 LYS A CA 1
ATOM 709 C C . LYS A 1 90 ? -14.780 15.523 13.933 1.00 85.94 90 LYS A C 1
ATOM 711 O O . LYS A 1 90 ? -14.951 16.688 14.272 1.00 85.94 90 LYS A O 1
ATOM 716 N N . ILE A 1 91 ? -14.721 15.140 12.657 1.00 80.62 91 ILE A N 1
ATOM 717 C CA . ILE A 1 91 ? -14.849 16.044 11.501 1.00 80.62 91 ILE A CA 1
ATOM 718 C C . ILE A 1 91 ? -16.288 16.075 10.961 1.00 80.62 91 ILE A C 1
ATOM 720 O O . ILE A 1 91 ? -16.630 17.011 10.240 1.00 80.62 91 ILE A O 1
ATOM 724 N N . ASP A 1 92 ? -17.130 15.102 11.315 1.00 61.50 92 ASP A N 1
ATOM 725 C CA . ASP A 1 92 ? -18.569 15.143 11.036 1.00 61.50 92 ASP A CA 1
ATOM 726 C C . ASP A 1 92 ? -19.237 16.248 11.891 1.00 61.50 92 ASP A C 1
ATOM 728 O O . ASP A 1 92 ? -19.664 16.009 13.022 1.00 61.50 92 ASP A O 1
ATOM 732 N N . PHE A 1 93 ? -19.250 17.473 11.350 1.00 52.38 93 PHE A N 1
ATOM 733 C CA . PHE A 1 93 ? -20.071 18.613 11.782 1.00 52.38 93 PHE A CA 1
ATOM 734 C C . PHE A 1 93 ? -21.471 18.549 11.165 1.00 52.38 93 PHE A C 1
ATOM 736 O O . PHE A 1 93 ? -21.576 18.148 9.981 1.00 52.38 93 PHE A O 1
#

Radius of gyration: 17.57 Å; chains: 1; bounding box: 41×31×44 Å

Sequence (93 aa):
MIIRELFIRKKVISNQSFFNFIIVCICLAISAAYEFIEWFVSIATGDGGDAFLGTQGYVWDTQSDMLFATIGAITGLILFSKIQDKFIQKIDF

pLDDT: mean 82.79, std 13.29, range [46.28, 96.38]

Organism: NCBI:txid362413